Protein 4DPZ (pdb70)

Secondary structure (DSSP, 8-state):
----PPP-TT-EEEEE-SSSEEEEEEEETTEEEEEEE--TT---EEEEEEEHHHHHTTS-EEE--TTTTTSPPPPHHHHHHHHHHHTT-EE--HHHHHHHHHHHS----

B-factor: mean 25.87, std 14.09, range [10.31, 91.28]

Radius of gyration: 13.2 Å; Cα contacts (8 Å, |Δi|>4): 186; chains: 1; bounding box: 29×31×38 Å

Structure (mmCIF, N/CA/C/O backbone):
data_4DPZ
#
_entry.id   4DPZ
#
_cell.length_a   41.738
_cell.length_b   37.078
_cell.length_c   45.423
_cell.angle_alpha   90.00
_cell.angle_beta   113.38
_cell.angle_gamma   90.00
#
_symmetry.space_group_name_H-M   'P 1 21 1'
#
loop_
_entity.id
_entity.type
_entity.pdbx_description
1 polymer 'HRAS-like suppressor 2'
2 water water
#
loop_
_atom_site.group_PDB
_atom_site.id
_atom_site.type_symbol
_atom_site.label_atom_id
_atom_site.label_alt_id
_atom_site.label_comp_id
_atom_site.label_asym_id
_atom_site.label_entity_id
_atom_site.label_seq_id
_atom_site.pdbx_PDB_ins_code
_atom_site.Cartn_x
_atom_site.Cartn_y
_atom_site.Cartn_z
_atom_site.occupancy
_atom_site.B_iso_or_equiv
_atom_site.auth_seq_id
_atom_site.auth_comp_id
_atom_site.auth_asym_id
_atom_site.auth_atom_id
_atom_site.pdbx_PDB_model_num
ATOM 1 N N . ALA A 1 2 ? -5.989 -12.528 -29.786 1.00 82.12 2002 ALA X N 1
ATOM 2 C CA . ALA A 1 2 ? -6.204 -12.549 -31.266 1.00 69.31 2002 ALA X CA 1
ATOM 3 C C . ALA A 1 2 ? -6.908 -11.287 -31.784 1.00 45.20 2002 ALA X C 1
ATOM 4 O O . ALA A 1 2 ? -6.731 -10.938 -32.924 1.00 51.80 2002 ALA X O 1
ATOM 6 N N . LEU A 1 3 ? -7.665 -10.587 -30.933 1.00 56.08 2003 LEU X N 1
ATOM 7 C CA . LEU A 1 3 ? -8.284 -9.287 -31.312 1.00 39.37 2003 LEU X CA 1
ATOM 8 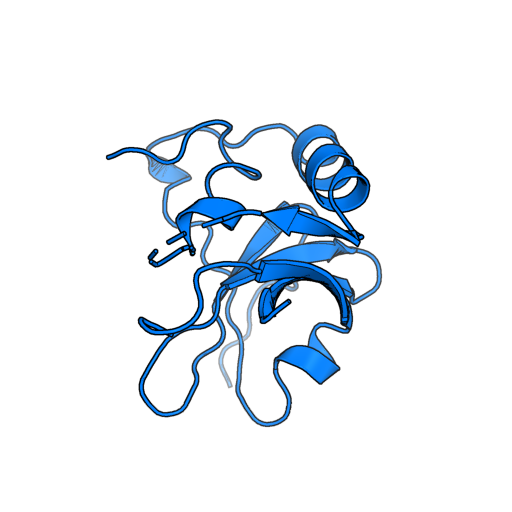C C . LEU A 1 3 ? -7.250 -8.170 -31.577 1.00 37.55 2003 LEU X C 1
ATOM 9 O O . LEU A 1 3 ? -6.417 -7.823 -30.727 1.00 38.65 2003 LEU X O 1
ATOM 14 N N . ALA A 1 4 ? -7.343 -7.554 -32.744 1.00 39.46 2004 ALA X N 1
ATOM 15 C CA . ALA A 1 4 ? -6.536 -6.383 -33.008 1.00 36.88 2004 ALA X CA 1
ATOM 16 C C . ALA A 1 4 ? -6.922 -5.315 -31.972 1.00 33.44 2004 ALA X C 1
ATOM 17 O O . ALA A 1 4 ? -8.099 -5.174 -31.644 1.00 31.22 2004 ALA X O 1
ATOM 19 N N . ARG A 1 5 ? -5.942 -4.561 -31.473 1.00 28.83 2005 ARG X N 1
ATOM 20 C CA . ARG A 1 5 ? -6.215 -3.506 -30.470 1.00 31.93 2005 ARG X CA 1
ATOM 21 C C . ARG A 1 5 ? -5.325 -2.325 -30.741 1.00 31.06 2005 ARG X C 1
ATOM 22 O O . ARG A 1 5 ? -4.269 -2.499 -31.359 1.00 32.13 2005 ARG X O 1
ATOM 30 N N . PRO A 1 6 ? -5.722 -1.128 -30.264 1.00 32.15 2006 PRO X N 1
ATOM 31 C CA . PRO A 1 6 ? -4.805 0.042 -30.321 1.00 31.09 2006 PRO X CA 1
ATOM 32 C C . PRO A 1 6 ? -3.576 -0.113 -29.406 1.00 29.17 2006 PRO X C 1
ATOM 33 O O . PRO A 1 6 ? -3.688 -0.656 -28.318 1.00 36.61 2006 PRO X O 1
ATOM 37 N N . ARG A 1 7 ? -2.405 0.368 -29.834 1.00 32.14 2007 ARG X N 1
ATOM 38 C CA . ARG A 1 7 ? 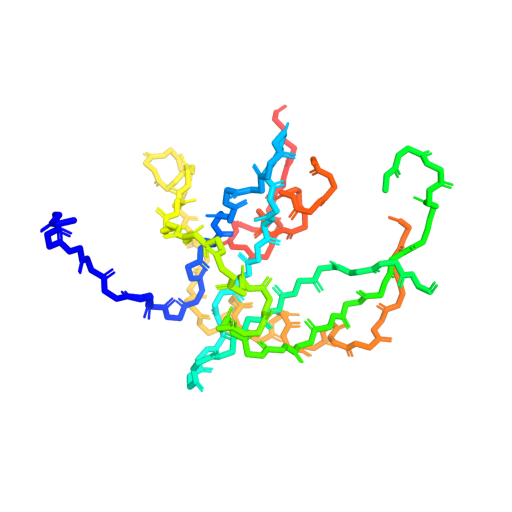-1.187 0.344 -28.990 1.00 28.58 2007 ARG X CA 1
ATOM 39 C C . ARG A 1 7 ? -1.338 1.449 -27.938 1.00 27.33 2007 ARG X C 1
ATOM 40 O O . ARG A 1 7 ? -2.165 2.365 -28.145 1.00 26.96 2007 ARG X O 1
ATOM 42 N N A PRO A 1 8 ? -0.659 1.308 -26.750 0.50 22.90 2008 PRO X N 1
ATOM 43 N N B PRO A 1 8 ? -0.536 1.415 -26.845 0.50 30.74 2008 PRO X N 1
ATOM 44 C CA A PRO A 1 8 ? -0.837 2.417 -25.840 0.50 15.98 2008 PRO X CA 1
ATOM 45 C CA B PRO A 1 8 ? -0.666 2.425 -25.818 0.50 18.33 2008 PRO X CA 1
ATOM 46 C C A PRO A 1 8 ? -0.297 3.753 -26.367 0.50 14.43 2008 PRO X C 1
ATOM 47 C C B PRO A 1 8 ? -0.168 3.796 -26.232 0.50 20.57 2008 PRO X C 1
ATOM 48 O O A PRO A 1 8 ? 0.669 3.842 -27.133 0.50 17.16 2008 PRO X O 1
ATOM 49 O O B PRO A 1 8 ? 0.944 3.965 -26.764 0.50 19.60 2008 PRO X O 1
ATOM 56 N N . ARG A 1 9 ? -1.010 4.772 -25.958 1.00 16.17 2009 ARG X N 1
ATOM 57 C CA . ARG A 1 9 ? -0.682 6.149 -26.138 1.00 16.05 2009 ARG X CA 1
ATOM 58 C C . ARG A 1 9 ? -0.234 6.757 -24.849 1.00 13.62 2009 ARG X C 1
ATOM 59 O O . ARG A 1 9 ? -0.588 6.332 -23.741 1.00 12.59 2009 ARG X O 1
ATOM 67 N N . LEU A 1 10 ? 0.535 7.847 -24.977 1.00 13.91 2010 LEU X N 1
ATOM 68 C CA . LEU A 1 10 ? 0.973 8.552 -23.788 1.00 13.69 2010 LEU X CA 1
ATOM 69 C C . LEU A 1 10 ? -0.176 8.893 -22.852 1.00 11.63 2010 LEU X C 1
ATOM 70 O O . LEU A 1 10 ? -1.172 9.465 -23.277 1.00 13.51 2010 LEU X O 1
ATOM 75 N N . GLY A 1 11 ? -0.022 8.570 -21.568 1.00 11.98 2011 GLY X N 1
ATOM 76 C CA . GLY A 1 11 ? -1.016 8.812 -20.540 1.00 12.47 2011 GLY X CA 1
ATOM 77 C C . GLY A 1 11 ? -2.068 7.742 -20.347 1.00 12.69 2011 GLY X C 1
ATOM 78 O O . GLY A 1 11 ? -2.875 7.856 -19.442 1.00 13.02 2011 GLY X O 1
ATOM 79 N N . ASP A 1 12 ? -2.075 6.712 -21.208 1.00 12.17 2012 ASP X N 1
ATOM 80 C CA . ASP A 1 12 ? -3.094 5.661 -21.122 1.00 12.84 2012 ASP X CA 1
ATOM 81 C C . ASP A 1 12 ? -2.964 4.899 -19.787 1.00 11.76 2012 ASP X C 1
ATOM 82 O O . ASP A 1 12 ? -1.843 4.581 -19.348 1.00 12.22 2012 ASP X O 1
ATOM 87 N N . LEU A 1 13 ? -4.102 4.525 -19.243 1.00 11.81 2013 LEU X N 1
ATOM 88 C CA . LEU A 1 13 ? -4.143 3.625 -18.122 1.00 12.33 2013 LEU X CA 1
ATOM 89 C C . LEU A 1 13 ? -4.012 2.182 -18.599 1.00 11.56 2013 LEU X C 1
ATOM 90 O O . LEU A 1 13 ? -4.669 1.775 -19.555 1.00 13.81 2013 LEU X O 1
ATOM 95 N N . ILE A 1 14 ? -3.104 1.453 -17.950 1.00 12.61 2014 ILE X N 1
ATOM 96 C CA . ILE A 1 14 ? -2.791 0.074 -18.294 1.00 12.29 2014 ILE X CA 1
ATOM 97 C C . ILE A 1 14 ? -3.210 -0.813 -17.140 1.00 12.23 2014 ILE X C 1
ATOM 98 O O . ILE A 1 14 ? -2.833 -0.583 -15.997 1.00 13.87 2014 ILE X O 1
ATOM 103 N N . GLU A 1 15 ? -4.024 -1.820 -17.448 1.00 12.58 2015 GLU X N 1
ATOM 104 C CA . GLU A 1 15 ? -4.524 -2.742 -16.433 1.00 12.96 2015 GLU X CA 1
ATOM 105 C C . GLU A 1 15 ? -3.995 -4.131 -16.772 1.00 13.94 2015 GLU X C 1
ATOM 106 O O . GLU A 1 15 ? -4.254 -4.639 -17.857 1.00 14.51 2015 GLU X O 1
ATOM 112 N N . ILE A 1 16 ? -3.263 -4.716 -15.859 1.00 15.65 2016 ILE X N 1
ATOM 113 C CA . ILE A 1 16 ? -2.583 -5.997 -16.077 1.00 18.68 2016 ILE X CA 1
ATOM 114 C C . ILE A 1 16 ? -3.303 -7.025 -15.268 1.00 19.51 2016 ILE X C 1
ATOM 115 O O . ILE A 1 16 ? -3.457 -6.903 -14.061 1.00 21.74 2016 ILE X O 1
ATOM 120 N N . SER A 1 17 ? -3.707 -8.060 -15.992 1.00 25.56 2017 SER X N 1
ATOM 121 C CA A SER A 1 17 ? -4.466 -9.139 -15.406 0.50 25.21 2017 SER X CA 1
ATOM 122 C CA B SER A 1 17 ? -4.454 -9.180 -15.474 0.50 26.33 2017 SER X CA 1
ATOM 123 C C . SER A 1 17 ? -3.557 -10.181 -14.758 1.00 29.79 2017 SER X C 1
ATOM 124 O O . SER A 1 17 ? -3.018 -11.076 -15.412 1.00 40.80 2017 SER X O 1
ATOM 129 N N . ARG A 1 18 ? -3.395 -10.041 -13.445 1.00 31.37 2018 ARG X N 1
ATOM 130 C CA . ARG A 1 18 ? -2.655 -11.020 -12.665 1.00 38.18 2018 ARG X CA 1
ATOM 131 C C . ARG A 1 18 ? -3.562 -12.206 -12.364 1.00 38.37 2018 ARG X C 1
ATOM 132 O O . ARG A 1 18 ? -4.782 -12.142 -12.551 1.00 35.19 2018 ARG X O 1
ATOM 140 N N . PHE A 1 19 ? -2.947 -13.288 -11.901 1.00 53.51 2019 PHE X N 1
ATOM 141 C CA . PHE A 1 19 ? -3.665 -14.422 -11.332 1.00 54.10 2019 PHE X CA 1
ATOM 142 C C . PHE A 1 19 ? -4.327 -13.937 -10.034 1.00 56.06 2019 PHE X C 1
ATOM 143 O O . PHE A 1 19 ? -3.676 -13.847 -8.983 1.00 67.62 2019 PHE X O 1
ATOM 151 N N . GLY A 1 20 ? -5.612 -13.594 -10.118 1.00 53.65 2020 GLY X N 1
ATOM 152 C CA . GLY A 1 20 ? -6.382 -13.174 -8.944 1.00 61.20 2020 GLY X CA 1
ATOM 153 C C . GLY A 1 20 ? -6.742 -11.701 -8.807 1.00 62.90 2020 GLY X C 1
ATOM 154 O O . GLY A 1 20 ? -7.650 -11.360 -8.053 1.00 67.34 2020 GLY X O 1
ATOM 155 N N . TYR A 1 21 ? -6.059 -10.812 -9.524 1.00 55.32 2021 TYR X N 1
ATOM 156 C CA . TYR A 1 21 ? -6.281 -9.380 -9.324 1.00 50.03 2021 TYR X CA 1
ATOM 157 C C . TYR A 1 21 ? -5.615 -8.545 -10.385 1.00 38.29 2021 TYR X C 1
ATOM 158 O O . TYR A 1 21 ? -4.781 -9.024 -11.134 1.00 42.09 2021 TYR X O 1
ATOM 167 N N . ALA A 1 22 ? -5.952 -7.270 -10.383 1.00 32.90 2022 ALA X N 1
ATOM 168 C CA . ALA A 1 22 ? -5.474 -6.369 -11.428 1.00 27.62 2022 ALA X CA 1
ATOM 169 C C . ALA A 1 22 ? -4.397 -5.411 -10.927 1.00 23.73 2022 ALA X C 1
ATOM 170 O O . ALA A 1 22 ? -4.522 -4.864 -9.844 1.00 31.43 2022 ALA X O 1
ATOM 172 N N . HIS A 1 23 ? -3.331 -5.258 -11.704 1.00 21.18 2023 HIS X N 1
ATOM 173 C CA A HIS A 1 23 ? -2.287 -4.288 -11.431 0.50 19.09 2023 HIS X CA 1
ATOM 174 C CA B HIS A 1 23 ? -2.301 -4.252 -11.408 0.50 19.49 2023 HIS X CA 1
ATOM 175 C C . HIS A 1 23 ? -2.396 -3.127 -12.393 1.00 18.17 2023 HIS X C 1
ATOM 176 O O . HIS A 1 23 ? -2.484 -3.339 -13.592 1.00 20.57 2023 HIS X O 1
ATOM 189 N N . TRP A 1 24 ? -2.370 -1.890 -11.891 1.00 15.81 2024 TRP X N 1
ATOM 190 C CA . TRP A 1 24 ? -2.505 -0.714 -12.764 1.00 13.81 2024 TRP X CA 1
ATOM 191 C C . TRP A 1 24 ? -1.206 0.018 -12.916 1.00 14.33 2024 TRP X C 1
ATOM 192 O O . TRP A 1 24 ? -0.412 0.079 -11.974 1.00 15.96 2024 TRP X O 1
ATOM 203 N N . ALA A 1 25 ? -1.063 0.643 -14.070 1.00 13.91 2025 ALA X N 1
ATOM 204 C CA . ALA A 1 25 ? 0.098 1.424 -14.424 1.00 13.47 2025 ALA X CA 1
ATOM 205 C C . ALA A 1 25 ? -0.332 2.503 -15.409 1.00 13.37 2025 ALA X C 1
ATOM 206 O O . ALA A 1 25 ? -1.452 2.485 -15.902 1.00 13.67 2025 ALA X O 1
ATOM 208 N N . ILE A 1 26 ? 0.562 3.436 -15.683 1.00 13.11 2026 ILE X N 1
ATOM 209 C CA . ILE A 1 26 ? 0.283 4.459 -16.648 1.00 13.18 2026 ILE X CA 1
ATOM 210 C C . ILE A 1 26 ? 1.417 4.571 -17.654 1.00 10.90 2026 ILE X C 1
ATOM 211 O O . ILE A 1 26 ? 2.604 4.535 -17.318 1.00 11.77 2026 ILE X O 1
ATOM 216 N N . TYR A 1 27 ? 1.042 4.643 -18.927 1.00 10.92 2027 TYR X N 1
ATOM 217 C CA . TYR A 1 27 ? 2.003 4.612 -20.048 1.00 10.55 2027 TYR X CA 1
ATOM 218 C C . TYR A 1 27 ? 2.669 5.971 -20.198 1.00 11.38 2027 TYR X C 1
ATOM 219 O O . TYR A 1 27 ? 1.984 6.993 -20.395 1.00 12.39 2027 TYR X O 1
ATOM 228 N N . VAL A 1 28 ? 4.015 5.987 -20.187 1.00 10.72 2028 VAL X N 1
ATOM 229 C CA . VAL A 1 28 ? 4.787 7.225 -20.307 1.00 11.13 2028 VAL X CA 1
ATOM 230 C C . VAL A 1 28 ? 5.678 7.319 -21.525 1.00 11.67 2028 VAL X C 1
ATOM 231 O O . VAL A 1 28 ? 6.376 8.318 -21.649 1.00 13.94 2028 VAL X O 1
ATOM 235 N N . GLY A 1 29 ? 5.620 6.331 -22.397 1.00 12.12 2029 GLY X N 1
ATOM 236 C CA . GLY A 1 29 ? 6.274 6.374 -23.675 1.00 12.59 2029 GLY X CA 1
ATOM 237 C C . GLY A 1 29 ? 7.489 5.471 -23.794 1.00 12.79 2029 GLY X C 1
ATOM 238 O O . GLY A 1 29 ? 8.062 5.016 -22.803 1.00 12.69 2029 GLY X O 1
ATOM 239 N N . ASP A 1 30 ? 7.781 5.157 -25.031 1.00 13.97 2030 ASP X N 1
ATOM 240 C CA . ASP A 1 30 ? 8.968 4.358 -25.419 1.00 14.63 2030 ASP X CA 1
ATOM 241 C C . ASP A 1 30 ? 8.994 3.023 -24.681 1.00 13.80 2030 ASP X C 1
ATOM 242 O O . ASP A 1 30 ? 10.040 2.513 -24.387 1.00 15.70 2030 ASP X O 1
ATOM 247 N N . GLY A 1 31 ? 7.820 2.437 -24.463 1.00 13.07 2031 GLY X N 1
ATOM 248 C CA . GLY A 1 31 ? 7.694 1.146 -23.823 1.00 13.39 2031 GLY X CA 1
ATOM 249 C C . GLY A 1 31 ? 7.601 1.119 -22.319 1.00 11.95 2031 GLY X C 1
ATOM 250 O O . GLY A 1 31 ? 7.536 0.033 -21.766 1.00 13.17 2031 GLY X O 1
ATOM 251 N N . TYR A 1 32 ? 7.638 2.297 -21.692 1.00 11.86 2032 TYR X N 1
ATOM 252 C CA . TYR A 1 32 ? 7.676 2.368 -20.245 1.00 10.73 2032 TYR X CA 1
ATOM 253 C C . TYR A 1 32 ? 6.344 2.769 -19.633 1.00 11.28 2032 TYR X C 1
ATOM 254 O O . TYR A 1 32 ? 5.552 3.537 -20.223 1.00 11.28 2032 TYR X O 1
ATOM 263 N N . VAL A 1 33 ? 6.157 2.257 -18.403 1.00 12.42 2033 VAL X N 1
ATOM 264 C CA . VAL A 1 33 ? 5.077 2.658 -17.556 1.00 11.36 2033 VAL X CA 1
ATOM 265 C C . VAL A 1 33 ? 5.607 3.205 -16.240 1.00 10.62 2033 VAL X C 1
ATOM 266 O O . VAL A 1 33 ? 6.725 2.881 -15.814 1.00 12.81 2033 VAL X O 1
ATOM 270 N N . VAL A 1 34 ? 4.776 3.992 -15.582 1.00 11.40 2034 VAL X N 1
ATOM 271 C CA . VAL A 1 34 ? 4.997 4.390 -14.196 1.00 11.65 2034 VAL X CA 1
ATOM 272 C C . VAL A 1 34 ? 3.912 3.699 -13.383 1.00 12.22 2034 VAL X C 1
ATOM 273 O O . VAL A 1 34 ? 2.756 3.611 -13.783 1.00 13.33 2034 VAL X O 1
ATOM 277 N N . HIS A 1 35 ? 4.290 3.189 -12.212 1.00 12.69 2035 HIS X N 1
ATOM 278 C CA . HIS A 1 35 ? 3.413 2.417 -11.363 1.00 13.22 2035 HIS X CA 1
ATOM 279 C C . HIS A 1 35 ? 3.944 2.361 -9.929 1.00 13.94 2035 HIS X C 1
ATOM 280 O O . HIS A 1 35 ? 5.061 2.798 -9.678 1.00 16.28 2035 HIS X O 1
ATOM 287 N N . LEU A 1 36 ? 3.143 1.847 -9.012 1.00 16.51 2036 LEU X N 1
ATOM 288 C CA . LEU A 1 36 ? 3.576 1.647 -7.644 1.00 16.33 2036 LEU X CA 1
ATOM 289 C C . LEU A 1 36 ? 4.120 0.251 -7.418 1.00 18.87 2036 LEU X C 1
ATOM 290 O O . LEU A 1 36 ? 3.609 -0.707 -7.972 1.00 20.43 2036 LEU X O 1
ATOM 295 N N . ALA A 1 37 ? 5.129 0.158 -6.564 1.00 20.96 2037 ALA X N 1
ATOM 296 C CA . ALA A 1 37 ? 5.608 -1.121 -6.039 1.00 25.55 2037 ALA X CA 1
ATOM 297 C C . ALA A 1 37 ? 5.869 -0.988 -4.567 1.00 30.09 2037 ALA X C 1
ATOM 298 O O . ALA A 1 37 ? 6.010 0.099 -4.091 1.00 29.46 2037 ALA X O 1
ATOM 300 N N . PRO A 1 38 ? 5.913 -2.103 -3.820 1.00 31.53 2038 PRO X N 1
ATOM 301 C CA . PRO A 1 38 ? 6.241 -1.981 -2.381 1.00 37.28 2038 PRO X CA 1
ATOM 302 C C . PRO A 1 38 ? 7.595 -1.302 -2.137 1.00 36.77 2038 PRO X C 1
ATOM 303 O O . PRO A 1 38 ? 8.539 -1.542 -2.888 1.00 34.79 2038 PRO X O 1
ATOM 307 N N . ALA A 1 39 ? 7.660 -0.428 -1.128 1.00 46.08 2039 ALA X N 1
ATOM 308 C CA . ALA A 1 39 ? 8.859 0.391 -0.862 1.00 40.63 2039 ALA X CA 1
ATOM 309 C C . ALA A 1 39 ? 9.948 -0.455 -0.196 1.00 48.16 2039 ALA X C 1
ATOM 310 O O . ALA A 1 39 ? 9.639 -1.471 0.443 1.00 59.15 2039 ALA X O 1
ATOM 312 N N . SER A 1 52 ? -0.077 -4.961 -0.951 1.00 40.18 2052 SER X N 1
ATOM 313 C CA . SER A 1 52 ? -1.188 -5.733 -0.400 1.00 41.83 2052 SER X CA 1
ATOM 314 C C . SER A 1 52 ? -1.750 -4.951 0.778 1.00 38.43 2052 SER X C 1
ATOM 315 O O . SER A 1 52 ? -1.311 -3.837 1.044 1.00 37.62 2052 SER X O 1
ATOM 318 N N . ALA A 1 53 ? -2.689 -5.539 1.519 1.00 40.09 2053 ALA X N 1
ATOM 319 C CA . ALA A 1 53 ? -3.175 -4.923 2.765 1.00 45.52 2053 ALA X CA 1
ATOM 320 C C . ALA A 1 53 ? -2.087 -4.711 3.842 1.00 40.03 2053 ALA X C 1
ATOM 321 O O . ALA A 1 53 ? -2.311 -3.915 4.773 1.00 43.83 2053 ALA X O 1
ATOM 323 N N . LEU A 1 54 ? -0.939 -5.403 3.740 1.00 41.15 2054 LEU X N 1
ATOM 324 C CA . LEU A 1 54 ? 0.148 -5.242 4.740 1.00 36.68 2054 LEU X CA 1
ATOM 325 C C . LEU A 1 54 ? 1.038 -4.046 4.503 1.00 44.82 2054 LEU X C 1
ATOM 326 O O . LEU A 1 54 ? 1.551 -3.440 5.443 1.00 43.17 2054 LEU X O 1
ATOM 331 N N . THR A 1 55 ? 1.216 -3.703 3.239 1.00 42.93 2055 THR X N 1
ATOM 332 C CA . THR A 1 55 ? 2.199 -2.694 2.850 1.00 51.48 2055 THR X CA 1
ATOM 333 C C . THR A 1 55 ? 1.585 -1.299 2.928 1.00 45.87 2055 THR X C 1
ATOM 334 O O . THR A 1 55 ? 0.645 -0.983 2.196 1.00 67.76 2055 THR X O 1
ATOM 338 N N . ASN A 1 56 ? 2.105 -0.479 3.849 1.00 37.36 2056 ASN X N 1
ATOM 339 C CA . ASN A 1 56 ? 1.648 0.915 3.994 1.00 37.27 2056 ASN X CA 1
ATOM 340 C C . ASN A 1 56 ? 2.497 1.969 3.266 1.00 33.42 2056 ASN X C 1
ATOM 341 O O . ASN A 1 56 ? 2.238 3.163 3.401 1.00 37.37 2056 ASN X O 1
ATOM 346 N N . LYS A 1 57 ? 3.513 1.521 2.528 1.00 32.85 2057 LYS X N 1
ATOM 347 C CA . LYS A 1 57 ? 4.346 2.418 1.749 1.00 32.35 2057 LYS X CA 1
ATOM 348 C C . LYS A 1 57 ? 4.639 1.777 0.415 1.00 25.73 2057 LYS X C 1
ATOM 349 O O . LYS A 1 57 ? 4.908 0.571 0.316 1.00 30.37 2057 LYS X O 1
ATOM 351 N N . ALA A 1 58 ? 4.604 2.597 -0.619 1.00 26.63 2058 ALA X N 1
ATOM 352 C CA . ALA A 1 58 ? 4.923 2.182 -1.947 1.00 24.57 2058 ALA X CA 1
ATOM 353 C C . ALA A 1 58 ? 5.936 3.157 -2.487 1.00 25.18 2058 ALA X C 1
ATOM 354 O O . ALA A 1 58 ? 6.026 4.286 -2.054 1.00 28.97 2058 ALA X O 1
ATOM 356 N N . ILE A 1 59 ? 6.726 2.681 -3.421 1.00 22.00 2059 ILE X N 1
ATOM 357 C CA . ILE A 1 59 ? 7.594 3.532 -4.209 1.00 22.03 2059 ILE X CA 1
ATOM 358 C C . ILE A 1 59 ? 7.113 3.625 -5.645 1.00 19.62 2059 ILE X C 1
ATOM 359 O O . ILE A 1 59 ? 6.623 2.623 -6.227 1.00 19.74 2059 ILE X O 1
ATOM 364 N N . VAL A 1 60 ? 7.199 4.823 -6.227 1.00 17.04 2060 VAL X N 1
ATOM 365 C CA . VAL A 1 60 ? 6.835 5.034 -7.623 1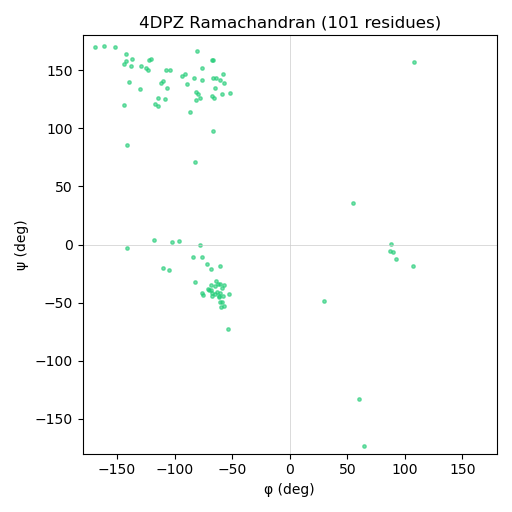.00 16.88 2060 VAL X CA 1
ATOM 366 C C . VAL A 1 60 ? 8.017 4.592 -8.476 1.00 17.16 2060 VAL X C 1
ATOM 367 O O . VAL A 1 60 ? 9.136 5.098 -8.307 1.00 18.03 2060 VAL X O 1
ATOM 371 N N . LYS A 1 61 ? 7.762 3.680 -9.409 1.00 16.27 2061 LYS X N 1
ATOM 372 C CA . LYS A 1 61 ? 8.808 3.123 -10.238 1.00 15.04 2061 LYS X CA 1
ATOM 373 C C . LYS A 1 61 ? 8.453 3.355 -11.736 1.00 13.86 2061 LYS X C 1
ATOM 374 O O . LYS A 1 61 ? 7.275 3.399 -12.106 1.00 14.34 2061 LYS X O 1
ATOM 380 N N . LYS A 1 62 ? 9.487 3.486 -12.567 1.00 13.49 2062 LYS X N 1
ATOM 381 C CA . LYS A 1 62 ? 9.360 3.542 -13.994 1.00 13.15 2062 LYS X CA 1
ATOM 382 C C . LYS A 1 62 ? 10.041 2.285 -14.538 1.00 12.67 2062 LYS X C 1
ATOM 383 O O . LYS A 1 62 ? 11.220 2.085 -14.304 1.00 14.94 2062 LYS X O 1
ATOM 389 N N . GLU A 1 63 ? 9.300 1.431 -15.238 1.00 12.96 2063 GLU X N 1
ATOM 390 C CA . GLU A 1 63 ? 9.812 0.169 -15.734 1.00 12.92 2063 GLU X CA 1
ATOM 391 C C . GLU A 1 63 ? 9.215 -0.106 -17.112 1.00 11.90 2063 GLU X C 1
ATOM 392 O O . GLU A 1 63 ? 8.171 0.441 -17.479 1.00 12.38 2063 GLU X O 1
ATOM 398 N N . LEU A 1 64 ? 9.816 -1.022 -17.835 1.00 12.67 2064 LEU X N 1
ATOM 399 C CA . LEU A 1 64 ? 9.240 -1.448 -19.117 1.00 12.70 2064 LEU X CA 1
ATOM 400 C C . LEU A 1 64 ? 7.906 -2.142 -18.852 1.00 12.46 2064 LEU X C 1
ATOM 401 O O . LEU A 1 64 ? 7.811 -3.031 -17.999 1.00 13.34 2064 LEU X O 1
ATOM 406 N N . LEU A 1 65 ? 6.895 -1.773 -19.657 1.00 12.79 2065 LEU X N 1
ATOM 407 C CA . LEU A 1 65 ? 5.634 -2.476 -19.610 1.00 13.66 2065 LEU X CA 1
ATOM 408 C C . LEU A 1 65 ? 5.837 -3.987 -19.776 1.00 13.92 2065 LEU X C 1
ATOM 409 O O . LEU A 1 65 ? 5.202 -4.780 -19.081 1.00 14.40 2065 LEU X O 1
ATOM 414 N N . SER A 1 66 ? 6.693 -4.392 -20.691 1.00 12.99 2066 SER X N 1
ATOM 415 C CA . SER A 1 66 ? 6.853 -5.812 -20.912 1.00 13.99 2066 SER X CA 1
ATOM 416 C C . SER A 1 66 ? 7.415 -6.538 -19.665 1.00 14.12 2066 SER X C 1
ATOM 417 O O . SER A 1 66 ? 7.131 -7.733 -19.457 1.00 15.70 2066 SER X O 1
ATOM 420 N N . VAL A 1 67 ? 8.239 -5.855 -18.881 1.00 13.51 2067 VAL X N 1
ATOM 421 C CA . VAL A 1 67 ? 8.782 -6.415 -17.671 1.00 14.37 2067 VAL X CA 1
ATOM 422 C C . VAL A 1 67 ? 7.740 -6.445 -16.556 1.00 16.42 2067 VAL X C 1
ATOM 423 O O . VAL A 1 67 ? 7.637 -7.443 -15.840 1.00 17.37 2067 VAL X O 1
ATOM 427 N N . VAL A 1 68 ? 6.988 -5.378 -16.393 1.00 14.53 2068 VAL X N 1
ATOM 428 C CA . VAL A 1 68 ? 5.924 -5.359 -15.418 1.00 16.54 2068 VAL X CA 1
ATOM 429 C C . VAL A 1 68 ? 4.911 -6.462 -15.712 1.00 17.23 2068 VAL X C 1
ATOM 430 O O . VAL A 1 68 ? 4.452 -7.186 -14.811 1.00 18.44 2068 VAL X O 1
ATOM 434 N N . ALA A 1 69 ? 4.476 -6.541 -16.957 1.00 15.24 2069 ALA X N 1
ATOM 435 C CA . ALA A 1 69 ? 3.443 -7.527 -17.338 1.00 16.38 2069 ALA X CA 1
ATOM 436 C C . ALA A 1 69 ? 3.944 -8.956 -17.310 1.00 15.60 2069 ALA X C 1
ATOM 437 O O . ALA A 1 69 ? 3.223 -9.858 -16.909 1.00 17.89 2069 ALA X O 1
ATOM 439 N N . GLY A 1 70 ? 5.188 -9.177 -17.761 1.00 16.39 2070 GLY X N 1
ATOM 440 C CA . GLY A 1 70 ? 5.722 -10.513 -17.816 1.00 16.54 2070 GLY X CA 1
ATOM 441 C C . GLY A 1 70 ? 4.851 -11.380 -18.729 1.00 17.10 2070 GLY X C 1
ATOM 442 O O . GLY A 1 70 ? 4.444 -10.988 -19.829 1.00 18.83 2070 GLY X O 1
ATOM 443 N N . GLY A 1 71 ? 4.521 -12.552 -18.230 1.00 19.23 2071 GLY X N 1
ATOM 444 C CA . GLY A 1 71 ? 3.654 -13.479 -18.946 1.00 21.20 2071 GLY X CA 1
ATOM 445 C C . GLY A 1 71 ? 2.176 -13.180 -18.908 1.00 20.90 2071 GLY X C 1
ATOM 446 O O . GLY A 1 71 ? 1.394 -13.920 -19.489 1.00 29.67 2071 GLY X O 1
ATOM 447 N N . ASP A 1 72 ? 1.792 -12.111 -18.220 1.00 18.29 2072 ASP X N 1
ATOM 448 C CA . ASP A 1 72 ? 0.415 -11.683 -18.220 1.00 19.64 2072 ASP X CA 1
ATOM 449 C C . ASP A 1 72 ? 0.162 -10.675 -19.333 1.00 17.48 2072 ASP X C 1
ATOM 450 O O . ASP A 1 72 ? 0.989 -9.860 -19.674 1.00 18.44 2072 ASP X O 1
ATOM 455 N N . ASN A 1 73 ? -1.034 -10.729 -19.868 1.00 19.46 2073 ASN X N 1
ATOM 456 C CA . ASN A 1 73 ? -1.530 -9.712 -20.765 1.00 19.34 2073 ASN X CA 1
ATOM 457 C C . ASN A 1 73 ? -1.950 -8.426 -20.056 1.00 17.92 2073 ASN X C 1
ATOM 458 O O . ASN A 1 73 ? -2.291 -8.447 -18.864 1.00 19.32 2073 ASN X O 1
ATOM 463 N N . TYR A 1 74 ? -1.844 -7.335 -20.805 1.00 17.12 2074 TYR X N 1
ATOM 464 C CA . TYR A 1 74 ? -2.304 -6.039 -20.363 1.00 16.33 2074 TYR X CA 1
ATOM 465 C C . TYR A 1 74 ? -3.354 -5.516 -21.302 1.00 14.10 2074 TYR X C 1
ATOM 466 O O . TYR A 1 74 ? -3.422 -5.937 -22.455 1.00 14.71 2074 TYR X O 1
ATOM 475 N N . ARG A 1 75 ? -4.157 -4.557 -20.826 1.00 12.82 2075 ARG X N 1
ATOM 476 C CA . ARG A 1 75 ? -5.094 -3.881 -21.673 1.00 13.75 2075 ARG X CA 1
ATOM 477 C C . ARG A 1 75 ? -5.050 -2.396 -21.330 1.00 12.81 2075 ARG X C 1
ATOM 478 O O . ARG A 1 75 ? -4.781 -2.020 -20.181 1.00 13.57 2075 ARG X O 1
ATOM 486 N N . VAL A 1 76 ? -5.401 -1.571 -22.306 1.00 12.83 2076 VAL X N 1
ATOM 487 C CA . VAL A 1 76 ? -5.663 -0.141 -22.038 1.00 12.50 2076 VAL X CA 1
ATOM 488 C C . VAL A 1 76 ? -7.076 -0.052 -21.467 1.00 12.65 2076 VAL X C 1
ATOM 489 O O . VAL A 1 76 ? -8.009 -0.644 -22.004 1.00 13.80 2076 VAL X O 1
ATOM 493 N N . ASN A 1 77 ? -7.246 0.622 -20.346 1.00 12.72 2077 ASN X N 1
ATOM 494 C CA . ASN A 1 77 ? -8.578 0.810 -19.797 1.00 13.03 2077 ASN X CA 1
ATOM 495 C C . ASN A 1 77 ? -8.666 2.217 -19.216 1.00 12.45 2077 ASN X 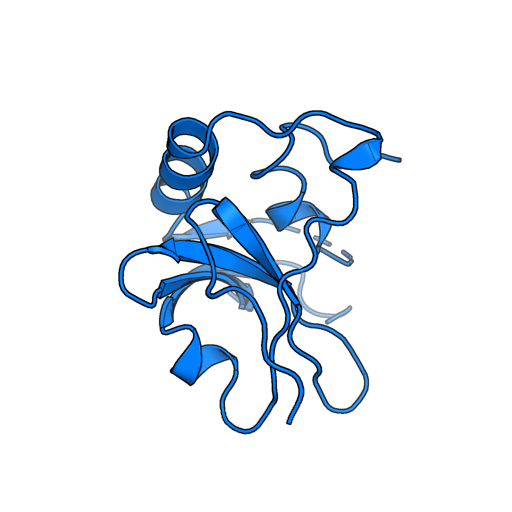C 1
ATOM 496 O O . ASN A 1 77 ? -8.509 2.409 -17.996 1.00 13.13 2077 ASN X O 1
ATOM 501 N N . ASN A 1 78 ? -8.985 3.190 -20.088 1.00 13.25 2078 ASN X N 1
ATOM 502 C CA . ASN A 1 78 ? -9.175 4.577 -19.700 1.00 13.38 2078 ASN X CA 1
ATOM 503 C C . ASN A 1 78 ? -10.621 4.703 -19.156 1.00 14.17 2078 ASN X C 1
ATOM 504 O O . ASN A 1 78 ? -11.526 5.312 -19.764 1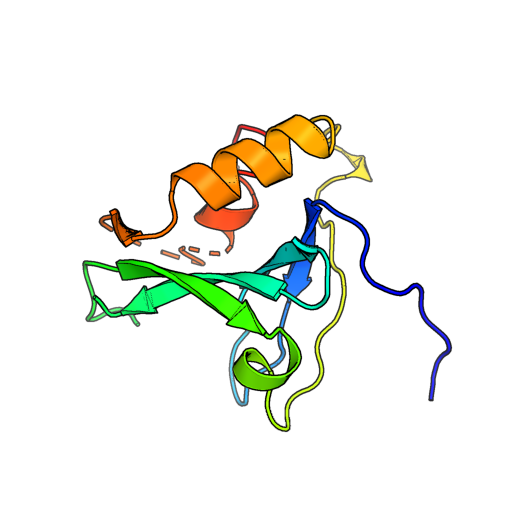.00 14.82 2078 ASN X O 1
ATOM 509 N N . LYS A 1 79 ? -10.789 4.123 -17.986 1.00 15.24 2079 LYS X N 1
ATOM 510 C CA . LYS A 1 79 ? -12.101 3.722 -17.530 1.00 15.99 2079 LYS X CA 1
ATOM 511 C C . LYS A 1 79 ? -13.127 4.837 -17.381 1.00 15.88 2079 LYS X C 1
ATOM 512 O O . LYS A 1 79 ? -14.321 4.598 -17.522 1.00 18.63 2079 LYS X O 1
ATOM 518 N N . HIS A 1 80 ? -12.699 6.039 -17.000 1.00 14.69 2080 HIS X N 1
ATOM 519 C CA . HIS A 1 80 ? -13.599 7.130 -16.695 1.00 15.17 2080 HIS X CA 1
ATOM 520 C C . HIS A 1 80 ? -13.714 8.164 -17.799 1.00 13.85 2080 HIS X C 1
ATOM 521 O O . HIS A 1 80 ? -14.366 9.191 -17.629 1.00 14.24 2080 HIS X O 1
ATOM 528 N N . ASP A 1 81 ? -13.051 7.956 -18.909 1.00 14.35 2081 ASP X N 1
ATOM 529 C CA . ASP A 1 81 ? -12.955 8.969 -19.974 1.00 13.98 2081 ASP X CA 1
ATOM 530 C C . ASP A 1 81 ? -14.314 9.419 -20.485 1.00 14.41 2081 ASP X C 1
ATOM 531 O O . ASP A 1 81 ? -14.485 10.591 -20.844 1.00 16.31 2081 ASP X O 1
ATOM 536 N N . ASP A 1 82 ? -15.292 8.530 -20.544 1.00 15.34 2082 ASP X N 1
ATOM 537 C CA . ASP A 1 82 ? -16.567 8.950 -21.095 1.00 17.04 2082 ASP X CA 1
ATOM 538 C C . ASP A 1 82 ? -17.362 9.887 -20.207 1.00 15.32 2082 ASP X C 1
ATOM 539 O O . ASP A 1 82 ? -18.254 10.552 -20.698 1.00 16.59 2082 ASP X O 1
ATOM 544 N N . ARG A 1 83 ? -16.997 9.947 -18.921 1.00 14.71 2083 ARG X N 1
ATOM 545 C CA . ARG A 1 83 ? -17.649 10.812 -17.960 1.00 15.05 2083 ARG X CA 1
ATOM 546 C C . ARG A 1 83 ? -16.793 11.984 -17.484 1.00 15.14 2083 ARG X C 1
ATOM 547 O O . ARG A 1 83 ? -17.332 12.948 -16.900 1.00 16.12 2083 ARG X O 1
ATOM 555 N N . TYR A 1 84 ? -15.474 11.864 -17.644 1.00 14.42 2084 TYR X N 1
ATOM 556 C CA . TYR A 1 84 ? -14.560 12.850 -17.060 1.00 14.72 2084 TYR X CA 1
ATOM 557 C C . TYR A 1 84 ? -13.408 13.030 -18.056 1.00 14.13 2084 TYR X C 1
ATOM 558 O O . TYR A 1 84 ? -12.694 12.086 -18.376 1.00 16.05 2084 TYR X O 1
ATOM 567 N N . THR A 1 85 ? -13.224 14.255 -18.537 1.00 13.95 2085 THR X N 1
ATOM 568 C CA . THR A 1 85 ? -12.208 14.525 -19.544 1.00 14.13 2085 THR X CA 1
ATOM 569 C C . THR A 1 85 ? -10.824 14.340 -18.939 1.00 15.28 2085 THR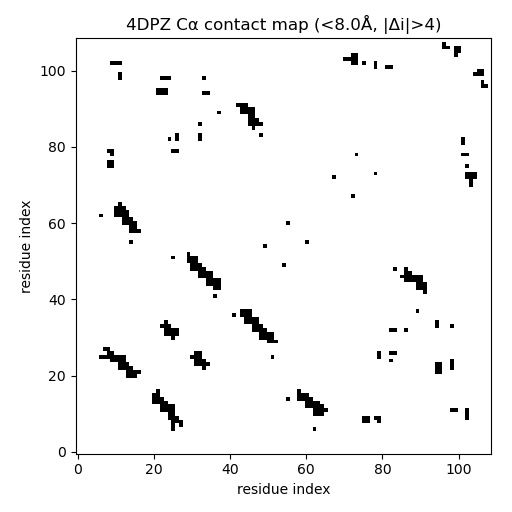 X C 1
ATOM 570 O O . THR A 1 85 ? -10.503 14.918 -17.891 1.00 16.32 2085 THR X O 1
ATOM 574 N N . PRO A 1 86 ? -9.973 13.536 -19.579 1.00 14.87 2086 PRO X N 1
ATOM 575 C CA . PRO A 1 86 ? -8.608 13.441 -19.046 1.00 16.01 2086 PRO X CA 1
ATOM 576 C C . PRO A 1 86 ? -7.828 14.726 -19.202 1.00 15.89 2086 PRO X C 1
ATOM 577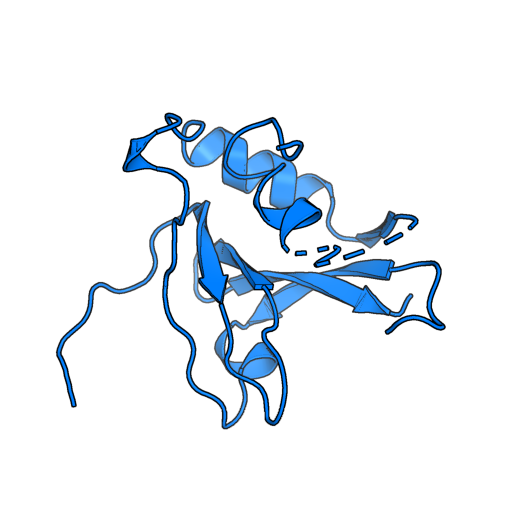 O O . PRO A 1 86 ? -8.138 15.551 -20.075 1.00 16.97 2086 PRO X O 1
ATOM 581 N N . LEU A 1 87 ? -6.804 14.850 -18.387 1.00 15.44 2087 LEU X N 1
ATOM 582 C CA . LEU A 1 87 ? -5.862 15.929 -18.563 1.00 16.43 2087 LEU X CA 1
ATOM 583 C C . LEU A 1 87 ? -5.101 15.724 -19.880 1.00 16.47 2087 LEU X C 1
ATOM 584 O O . LEU A 1 87 ? -4.988 14.618 -20.392 1.00 16.62 2087 LEU X O 1
ATOM 589 N N . PRO A 1 88 ? -4.524 16.817 -20.420 1.00 17.61 2088 PRO X N 1
ATOM 590 C CA . PRO A 1 88 ? -3.682 16.647 -21.598 1.00 17.55 2088 PRO X CA 1
ATOM 591 C C . PRO A 1 88 ? -2.533 15.695 -21.313 1.00 14.71 2088 PRO X C 1
ATOM 592 O O . PRO A 1 88 ? -2.010 15.651 -20.197 1.00 15.49 2088 PRO X O 1
ATOM 596 N N . SER A 1 89 ? -2.145 14.950 -22.328 1.00 16.25 2089 SER X N 1
ATOM 597 C CA . SER A 1 89 ? -1.176 13.875 -22.129 1.00 15.00 2089 SER X CA 1
ATOM 598 C C . SER A 1 89 ? 0.137 14.403 -21.553 1.00 13.95 2089 SER X C 1
ATOM 599 O O . SER A 1 89 ? 0.752 13.719 -20.759 1.00 13.97 2089 SER X O 1
ATOM 602 N N . ASN A 1 90 ? 0.600 15.589 -21.954 1.00 14.22 2090 ASN X N 1
ATOM 603 C CA . ASN A 1 90 ? 1.830 16.080 -21.361 1.00 14.32 2090 ASN X CA 1
ATOM 604 C C . ASN A 1 90 ? 1.731 16.313 -19.857 1.00 13.82 2090 ASN X C 1
ATOM 605 O O . ASN A 1 90 ? 2.686 16.117 -19.132 1.00 15.46 2090 ASN X O 1
ATOM 610 N N . LYS A 1 91 ? 0.557 16.738 -19.386 1.00 13.37 2091 LYS X N 1
ATOM 611 C CA . LYS A 1 91 ? 0.395 16.961 -17.988 1.00 13.99 2091 LYS X CA 1
ATOM 612 C C . LYS A 1 91 ? 0.370 15.622 -17.263 1.00 14.58 2091 LYS X C 1
ATOM 613 O O . LYS A 1 91 ? 0.863 15.504 -16.130 1.00 15.13 2091 LYS X O 1
ATOM 619 N N . ILE A 1 92 ? -0.262 14.619 -17.866 1.00 13.68 2092 ILE X N 1
ATOM 620 C CA . ILE A 1 92 ? -0.282 13.281 -17.280 1.00 13.36 2092 ILE X CA 1
ATOM 621 C C . ILE A 1 92 ? 1.133 12.750 -17.134 1.00 12.85 2092 ILE X C 1
ATOM 622 O O . ILE A 1 92 ? 1.549 12.306 -16.051 1.00 13.35 2092 ILE X O 1
ATOM 627 N N . VAL A 1 93 ? 1.873 12.768 -18.247 1.00 12.87 2093 VAL X N 1
ATOM 628 C CA . VAL A 1 93 ? 3.225 12.196 -18.287 1.00 13.15 2093 VAL X CA 1
ATOM 629 C C . VAL A 1 93 ? 4.202 12.950 -17.370 1.00 13.06 2093 VAL X C 1
ATOM 630 O O . VAL A 1 93 ? 4.978 12.346 -16.635 1.00 13.52 2093 VAL X O 1
ATOM 634 N N . LYS A 1 94 ? 4.125 14.272 -17.397 1.00 12.76 2094 LYS X N 1
ATOM 635 C CA . LYS A 1 94 ? 5.042 15.069 -16.600 1.00 13.82 2094 LYS X CA 1
ATOM 636 C C . LYS A 1 94 ? 4.865 14.759 -15.133 1.00 14.71 2094 LYS X C 1
ATOM 637 O O . LYS A 1 94 ? 5.824 14.606 -14.357 1.00 15.60 2094 LYS X O 1
ATOM 643 N N . ARG A 1 95 ? 3.602 14.686 -14.696 1.00 13.78 2095 ARG X N 1
ATOM 644 C CA . ARG A 1 95 ? 3.341 14.439 -13.295 1.00 14.54 2095 ARG X CA 1
ATOM 645 C C . ARG A 1 95 ? 3.759 12.980 -12.885 1.00 15.26 2095 ARG X C 1
ATOM 646 O O . ARG A 1 95 ? 4.321 12.767 -11.807 1.00 16.00 2095 ARG X O 1
ATOM 654 N N . ALA A 1 96 ? 3.512 12.002 -13.763 1.00 13.79 2096 ALA X N 1
ATOM 655 C CA . ALA A 1 96 ? 3.927 10.634 -13.501 1.00 12.56 2096 ALA X CA 1
ATOM 656 C C . ALA A 1 96 ? 5.453 10.566 -13.347 1.00 14.36 2096 ALA X C 1
ATOM 657 O O . ALA A 1 96 ? 5.971 9.992 -12.372 1.00 14.58 2096 ALA X O 1
ATOM 659 N N . GLU A 1 97 ? 6.172 11.165 -14.295 1.00 13.03 2097 GLU X N 1
ATOM 660 C CA . GLU A 1 97 ? 7.615 11.136 -14.311 1.00 13.54 2097 GLU X CA 1
ATOM 661 C C . GLU A 1 97 ? 8.193 11.831 -13.094 1.00 15.11 2097 GLU X C 1
ATOM 662 O O . GLU A 1 97 ? 9.176 11.361 -12.503 1.00 16.95 2097 GLU X O 1
ATOM 668 N N . GLU A 1 98 ? 7.604 12.955 -12.698 1.00 16.13 2098 GLU X N 1
ATOM 669 C CA . GLU A 1 98 ? 8.168 13.677 -11.571 1.00 18.26 2098 GLU X CA 1
ATOM 670 C C . GLU A 1 98 ? 8.032 12.954 -10.256 1.00 17.79 2098 GLU X C 1
ATOM 671 O O . GLU A 1 98 ? 8.787 13.210 -9.314 1.00 22.12 2098 GLU X O 1
ATOM 677 N N . LEU A 1 99 ? 7.089 12.014 -10.174 1.00 16.06 2099 LEU X N 1
ATOM 678 C CA . LEU A 1 99 ? 6.912 11.238 -8.988 1.00 16.65 2099 LEU X CA 1
ATOM 679 C C . LEU A 1 99 ? 7.828 10.023 -8.876 1.00 16.83 2099 LEU X C 1
ATOM 680 O O . LEU A 1 99 ? 7.929 9.455 -7.806 1.00 18.63 2099 LEU X O 1
ATOM 685 N N . VAL A 1 100 ? 8.528 9.674 -9.934 1.00 17.52 2100 VAL X N 1
ATOM 686 C CA . VAL A 1 100 ? 9.371 8.472 -9.904 1.00 17.94 2100 VAL X CA 1
ATOM 687 C C . VAL A 1 100 ? 10.421 8.579 -8.788 1.00 19.89 2100 VAL X C 1
ATOM 688 O O . VAL A 1 100 ? 11.123 9.587 -8.714 1.00 22.26 2100 VAL X O 1
ATOM 692 N N . GLY A 1 101 ? 10.514 7.544 -7.956 1.00 21.52 2101 GLY X N 1
ATOM 693 C CA . GLY A 1 101 ? 11.440 7.507 -6.823 1.00 25.74 2101 GLY X CA 1
ATOM 694 C C . GLY A 1 101 ? 10.849 7.996 -5.517 1.00 26.94 2101 GLY X C 1
ATOM 695 O O . GLY A 1 101 ? 11.455 7.799 -4.452 1.00 33.22 2101 GLY X O 1
ATOM 696 N N . GLN A 1 102 ? 9.683 8.632 -5.566 1.00 25.15 2102 GLN X N 1
ATOM 697 C CA . GLN A 1 102 ? 8.989 9.074 -4.342 1.00 26.94 2102 GLN X CA 1
ATOM 698 C C . GLN A 1 102 ? 8.314 7.891 -3.632 1.00 26.51 2102 GLN X C 1
ATOM 699 O O . GLN A 1 102 ? 7.770 6.984 -4.278 1.00 26.15 2102 GLN X O 1
ATOM 705 N N . GLU A 1 103 ? 8.362 7.903 -2.310 1.00 32.91 2103 GLU X N 1
ATOM 706 C CA . GLU A 1 103 ? 7.547 7.016 -1.509 1.00 32.02 2103 GLU X CA 1
ATOM 707 C C . GLU A 1 103 ? 6.208 7.684 -1.212 1.00 34.48 2103 GLU X C 1
ATOM 708 O O . GLU A 1 103 ? 6.145 8.882 -0.923 1.00 41.77 2103 GLU X O 1
ATOM 714 N N . LEU A 1 104 ? 5.147 6.897 -1.312 1.00 28.67 2104 LEU X N 1
ATOM 715 C CA . LEU A 1 104 ? 3.780 7.325 -1.048 1.00 30.90 2104 LEU X CA 1
ATOM 716 C C . LEU A 1 104 ? 3.201 6.375 -0.000 1.00 33.05 2104 LEU X C 1
ATOM 717 O O . LEU A 1 104 ? 3.577 5.215 0.070 1.00 30.14 2104 LEU X O 1
ATOM 722 N N . PRO A 1 105 ? 2.252 6.850 0.811 1.00 35.59 2105 PRO X N 1
ATOM 723 C CA . PRO A 1 105 ? 1.531 5.926 1.700 1.00 44.17 2105 PRO X CA 1
ATOM 724 C C . PRO A 1 105 ? 0.890 4.724 0.958 1.00 41.04 2105 PRO X C 1
ATOM 725 O O . PRO A 1 105 ? 0.034 4.890 0.075 1.00 62.03 2105 PRO X O 1
ATOM 729 N N . ASP A 1 111 ? -6.374 -1.452 -5.782 1.00 56.56 2111 ASP X N 1
ATOM 730 C CA . ASP A 1 111 ? -7.162 -0.242 -5.530 1.00 52.96 2111 ASP X CA 1
ATOM 731 C C . ASP A 1 111 ? -6.290 1.006 -5.329 1.00 41.27 2111 ASP X C 1
ATOM 732 O O . ASP A 1 111 ? -6.556 2.053 -5.926 1.00 37.46 2111 ASP X O 1
ATOM 737 N N . ASN A 1 112 ? -5.260 0.914 -4.487 1.00 39.51 2112 ASN X N 1
ATOM 738 C CA . ASN A 1 112 ? -4.320 2.030 -4.332 1.00 42.63 2112 ASN X CA 1
ATOM 739 C C . ASN A 1 112 ? -3.676 2.405 -5.648 1.00 36.78 2112 ASN X C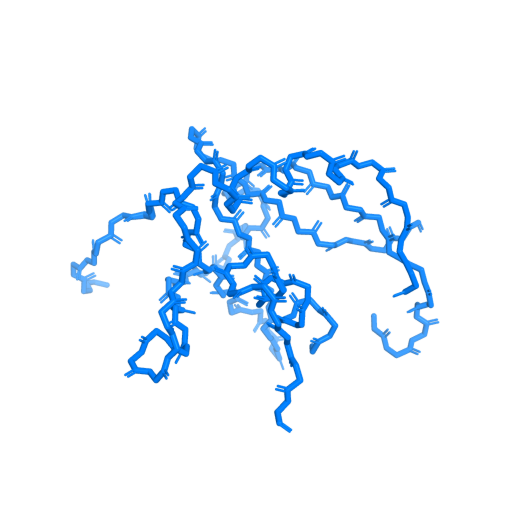 1
ATOM 740 O O . ASN A 1 112 ? -3.556 3.607 -5.980 1.00 31.04 2112 ASN X O 1
ATOM 752 N N B CYS A 1 113 ? -3.259 1.386 -6.399 0.50 30.29 2113 CYS X N 1
ATOM 753 C CA B CYS A 1 113 ? -2.648 1.593 -7.706 0.50 26.40 2113 CYS X CA 1
ATOM 754 C C B CYS A 1 113 ? -3.614 2.202 -8.728 0.50 29.01 2113 CYS X C 1
ATOM 755 O O B CYS A 1 113 ? -3.219 3.002 -9.582 0.50 28.85 2113 CYS X O 1
ATOM 758 N N . GLU A 1 114 ? -4.882 1.813 -8.640 1.00 30.25 2114 GLU X N 1
ATOM 759 C CA . GLU A 1 114 ? -5.905 2.404 -9.495 1.00 28.46 2114 GLU X CA 1
ATOM 760 C C . GLU A 1 114 ? -6.142 3.895 -9.140 1.00 26.67 2114 GLU X C 1
ATOM 761 O O . GLU A 1 114 ? -6.241 4.753 -10.016 1.00 28.88 2114 GLU X O 1
ATOM 767 N N . HIS A 1 115 ? -6.229 4.207 -7.840 1.00 28.11 2115 HIS X N 1
ATOM 768 C CA . HIS A 1 115 ? -6.364 5.626 -7.411 1.00 26.89 2115 HIS X CA 1
ATOM 769 C C . HIS A 1 115 ? -5.184 6.476 -7.840 1.00 22.35 2115 HIS X C 1
ATOM 770 O O . HIS A 1 115 ? -5.356 7.597 -8.309 1.00 22.95 2115 HIS X O 1
ATOM 777 N N . PHE A 1 116 ? -3.989 5.931 -7.715 1.00 20.25 2116 PHE X N 1
ATOM 778 C CA . PHE A 1 116 ? -2.780 6.612 -8.177 1.00 17.59 2116 PHE X CA 1
ATOM 779 C C . PHE A 1 116 ? -2.877 6.953 -9.656 1.00 17.31 2116 PHE X C 1
ATOM 780 O O . PHE A 1 116 ? -2.680 8.101 -10.043 1.00 15.27 2116 PHE X O 1
ATOM 788 N N . VAL A 1 117 ? -3.181 5.969 -10.491 1.00 17.02 2117 VAL X N 1
ATOM 789 C CA . VAL A 1 117 ? -3.188 6.235 -11.900 1.00 16.38 2117 VAL X CA 1
ATOM 790 C C . VAL A 1 117 ? -4.355 7.181 -12.318 1.00 15.78 2117 VAL X C 1
ATOM 791 O O . VAL A 1 117 ? -4.224 7.991 -13.272 1.00 15.56 2117 VAL X O 1
ATOM 795 N N . ASN A 1 118 ? -5.499 7.060 -11.660 1.00 17.52 2118 ASN X N 1
ATOM 796 C CA . ASN A 1 118 ? -6.618 7.964 -11.888 1.00 19.03 2118 ASN X CA 1
ATOM 797 C C . ASN A 1 118 ? -6.244 9.386 -11.544 1.00 17.79 2118 ASN X C 1
ATOM 798 O O . ASN A 1 118 ? -6.580 10.305 -12.274 1.00 17.79 2118 ASN X O 1
ATOM 803 N N . HIS A 1 119 ? -5.573 9.592 -10.419 1.00 17.72 2119 HIS X N 1
ATOM 804 C CA A HIS A 1 119 ? -5.097 10.935 -10.065 0.50 18.16 2119 HIS X CA 1
ATOM 805 C CA B HIS A 1 119 ? -5.166 10.948 -10.079 0.50 20.32 2119 HIS X CA 1
ATOM 806 C C . HIS A 1 119 ? -4.295 11.537 -11.192 1.00 16.63 2119 HIS X C 1
ATOM 807 O O . HIS A 1 119 ? -4.428 12.714 -11.554 1.00 18.38 2119 HIS X O 1
ATOM 820 N N . LEU A 1 120 ? -3.382 10.748 -11.732 1.00 15.95 2120 LEU X N 1
ATOM 821 C CA . LEU A 1 120 ? -2.512 11.242 -12.778 1.00 14.60 2120 LEU X CA 1
ATOM 822 C C . LEU A 1 120 ? -3.249 11.539 -14.057 1.00 14.76 2120 LEU X C 1
ATOM 823 O O . LEU A 1 120 ? -2.976 12.551 -14.674 1.00 15.97 2120 LEU X O 1
ATOM 828 N N . ARG A 1 121 ? -4.181 10.671 -14.458 1.00 13.18 2121 ARG X N 1
ATOM 829 C CA . ARG A 1 121 ? -4.844 10.886 -15.743 1.00 13.19 2121 ARG X CA 1
ATOM 830 C C . ARG A 1 121 ? -5.899 11.997 -15.679 1.00 14.53 2121 ARG X C 1
ATOM 831 O O . ARG A 1 121 ? -6.069 12.745 -16.641 1.00 14.85 2121 ARG X O 1
ATOM 839 N N . TYR A 1 122 ? -6.667 12.013 -14.601 1.00 15.32 2122 TYR X N 1
ATOM 840 C CA . TYR A 1 122 ? -7.842 12.883 -14.489 1.00 15.12 2122 TYR X CA 1
ATOM 841 C C . TYR A 1 122 ? -7.670 14.097 -13.600 1.00 16.81 2122 TYR X C 1
ATOM 842 O O . TYR A 1 122 ? -8.430 15.062 -13.701 1.00 19.68 2122 TYR X O 1
ATOM 851 N N . GLY A 1 123 ? -6.714 14.030 -12.692 1.00 16.93 2123 GLY X N 1
ATOM 852 C CA . GLY A 1 123 ? -6.516 15.050 -11.648 1.00 20.73 2123 GLY X CA 1
ATOM 853 C C . GLY A 1 123 ? -7.260 14.853 -10.329 1.00 23.83 2123 GLY X C 1
ATOM 854 O O . GLY A 1 123 ? -7.077 15.610 -9.370 1.00 33.33 2123 GLY X O 1
ATOM 855 N N . VAL A 1 124 ? -8.109 13.844 -10.305 1.00 22.80 2124 VAL X N 1
ATOM 856 C CA . VAL A 1 124 ? -8.991 13.506 -9.202 1.00 27.21 2124 VAL X CA 1
ATOM 857 C C . VAL A 1 124 ? -9.073 11.964 -9.162 1.00 29.40 2124 VAL X C 1
ATOM 858 O O . VAL A 1 124 ? -8.846 11.273 -10.172 1.00 26.20 2124 VAL X O 1
ATOM 862 N N . SER A 1 125 ? -9.384 11.409 -8.005 1.00 36.74 2125 SER X N 1
ATOM 863 C CA . SER A 1 125 ? -9.569 9.950 -7.919 1.00 37.20 2125 SER X CA 1
ATOM 864 C C . SER A 1 125 ? -10.720 9.517 -6.997 1.00 38.93 2125 SER X C 1
ATOM 865 O O . SER A 1 125 ? -11.008 8.316 -6.882 1.00 46.92 2125 SER X O 1
ATOM 868 N N . ARG A 1 126 ? -11.390 10.458 -6.333 1.00 44.73 2126 ARG X N 1
ATOM 869 C CA . ARG A 1 126 ? -12.475 10.064 -5.455 1.00 44.82 2126 ARG X CA 1
ATOM 870 C C . ARG A 1 126 ? -13.768 9.865 -6.250 1.00 42.00 2126 ARG X C 1
ATOM 871 O O . ARG A 1 126 ? -14.044 10.584 -7.202 1.00 50.73 2126 ARG X O 1
ATOM 873 N N . SER A 1 127 ? -14.541 8.867 -5.824 1.00 49.29 2127 SER X N 1
ATOM 874 C CA . SER A 1 127 ? -15.858 8.592 -6.367 1.00 51.98 2127 SER X CA 1
ATOM 875 C C . SER A 1 127 ? -16.896 9.554 -5.795 1.00 51.37 2127 SER X C 1
ATOM 876 O O . SER A 1 127 ? -17.189 9.532 -4.596 1.00 58.27 2127 SER X O 1
#

Foldseek 3Di:
DDDDDDDDQLFWKWWDDPPDIAIWGDQDPQKTWFWDQCPVVGQKTAIAIDGPCVVRPPIDMDGPPPCCVPAPWDPRVQLNVVSVVRHGPMDGLVRQQVSCCSTRVGRDD

Nearest PDB structures (foldseek):
  4dpz-assembly1_X  TM=1.009E+00  e=1.777E-22  Homo sapiens
  7zom-assembly1_A  TM=9.157E-01  e=2.703E-14  Homo sapiens
  4fa0-assembly1_A  TM=9.108E-01  e=1.079E-13  Homo sapiens
  4dot-assembly1_A  TM=9.170E-01  e=2.092E-13  Homo sapiens
  7zot-assembly2_B  TM=9.302E-01  e=3.761E-12  Homo sapiens

Sequence (109 aa):
ALARPRPPRLGDLIEISSRFGYAHHWAIYVGDGYVVHLAPASALTNKAIVKKELLSVVAGGDNYRVNNKHDDRYTPLPSNKIVKRAEELVGQELPDNCEHFVNHHLRYGVSRS

Solvent-accessible surface area: 7001 Å² total; per-residue (Å²): 166,170,106,134,95,78,27,120,83,0,6,0,0,18,0,65,57,212,80,138,38,29,7,0,0,29,11,12,136,29,76,0,0,10,20,17,93,71,109,109,154,63,124,43,16,47,2,83,81,53,70,11,81,97,14,5,53,91,52,121,52,127,47,32,36,94,66,50,134,218,103,114,40,52,80,50,117,117,2,26,135,50,0,62,108,43,58,49,97,112,52,140,132,105,17,32,97,18,0,13,77,0,19,8,34,70,42,100,162